Protein AF-A0A1Y3EHQ9-F1 (afdb_monomer_lite)

InterPro domains:
  IPR014756 Immunoglobulin E-set [SSF81296] (14-73)
  IPR017868 Filamin/ABP280 repeat-like [PS50194] (28-74)

Foldseek 3Di:
DPPPDFFAKDWDFDDDPNHTDPPPTDIDGGFAPVLKDKAQDDPDQDPVCPPPDGDIDIDRPRGTDDDDDDDDDD

Sequence (74 aa):
MLHDCISGKHYIDLRVHNQSVKSSPYSCDVGDPELVTVRNLPKQIKQSELGSPVTFTIDASTAGSGNLEIMIND

Secondary structure (DSSP, 8-state):
------SEEEEE--EETTEEPTTPSEEEEE--GGG-EEES--SS--GGGTTS----EEE-TTS-S---------

pLDDT: mean 90.61, std 10.98, range [40.97, 96.94]

Organism: NCBI:txid6335

Structure (mmCIF, N/CA/C/O backbone):
data_AF-A0A1Y3EHQ9-F1
#
_entry.id   AF-A0A1Y3EHQ9-F1
#
loop_
_atom_site.group_PDB
_atom_site.id
_atom_site.type_symbol
_atom_site.label_atom_id
_atom_site.label_alt_id
_atom_site.label_comp_id
_atom_site.label_asym_id
_atom_site.label_entity_id
_atom_site.label_seq_id
_atom_site.pdbx_PDB_ins_code
_atom_site.Cartn_x
_atom_site.Cartn_y
_atom_site.Cartn_z
_atom_site.occupancy
_atom_site.B_iso_or_equiv
_atom_site.auth_seq_id
_atom_site.auth_comp_id
_atom_site.auth_asym_id
_atom_site.auth_atom_id
_atom_site.pdbx_PDB_model_num
ATOM 1 N N . MET A 1 1 ? 2.199 -16.536 -19.837 1.00 43.06 1 MET A N 1
ATOM 2 C CA . MET A 1 1 ? 2.967 -16.384 -18.588 1.00 43.06 1 MET A CA 1
ATOM 3 C C . MET A 1 1 ? 2.716 -14.977 -18.078 1.00 43.06 1 MET A C 1
ATOM 5 O O . MET A 1 1 ? 3.463 -14.070 -18.413 1.00 43.06 1 MET A O 1
ATOM 9 N N . LEU A 1 2 ? 1.588 -14.773 -17.398 1.00 40.97 2 LEU A N 1
ATOM 10 C CA . LEU A 1 2 ? 1.409 -13.594 -16.557 1.00 40.97 2 LEU A CA 1
ATOM 11 C C . LEU A 1 2 ? 2.200 -13.917 -15.293 1.00 40.97 2 LEU A C 1
ATOM 13 O O . LEU A 1 2 ? 1.838 -14.850 -14.586 1.00 40.97 2 LEU A O 1
ATOM 17 N N . HIS A 1 3 ? 3.357 -13.286 -15.111 1.00 51.09 3 HIS A N 1
ATOM 18 C CA . HIS A 1 3 ? 4.042 -13.379 -13.831 1.00 51.09 3 HIS A CA 1
ATOM 19 C C . HIS A 1 3 ? 3.232 -12.548 -12.844 1.00 51.09 3 HIS A C 1
ATOM 21 O O . HIS A 1 3 ? 3.020 -11.362 -13.098 1.00 51.09 3 HIS A O 1
ATOM 27 N N . ASP A 1 4 ? 2.805 -13.169 -11.748 1.00 57.41 4 ASP A N 1
ATOM 28 C CA . ASP A 1 4 ? 2.437 -12.460 -10.528 1.00 57.41 4 ASP A CA 1
ATOM 29 C C . ASP A 1 4 ? 3.657 -11.614 -10.141 1.00 57.41 4 ASP A C 1
ATOM 31 O O . ASP A 1 4 ? 4.675 -12.125 -9.665 1.00 57.41 4 ASP A O 1
ATOM 35 N N . CYS A 1 5 ? 3.638 -10.335 -10.510 1.00 67.06 5 CYS A N 1
ATOM 36 C CA . CYS A 1 5 ? 4.765 -9.451 -10.281 1.00 67.06 5 CYS A CA 1
ATOM 37 C C . CYS A 1 5 ? 4.674 -8.996 -8.829 1.00 67.06 5 CYS A C 1
ATOM 39 O O . CYS A 1 5 ? 3.728 -8.314 -8.447 1.00 67.06 5 CYS A O 1
ATOM 41 N N . ILE A 1 6 ? 5.636 -9.434 -8.018 1.00 87.38 6 ILE A N 1
ATOM 42 C CA . ILE A 1 6 ? 5.746 -9.030 -6.618 1.00 87.38 6 ILE A CA 1
ATOM 43 C C . ILE A 1 6 ? 5.853 -7.503 -6.586 1.00 87.38 6 ILE A C 1
ATOM 45 O O . ILE A 1 6 ? 6.538 -6.907 -7.416 1.00 87.38 6 ILE A O 1
ATOM 49 N N . SER A 1 7 ? 5.179 -6.855 -5.645 1.00 91.94 7 SER A N 1
ATOM 50 C CA . SER A 1 7 ? 5.302 -5.411 -5.480 1.00 91.94 7 SER A CA 1
ATOM 51 C C . SER A 1 7 ? 6.722 -5.015 -5.035 1.00 91.94 7 SER A C 1
ATOM 53 O O . SER A 1 7 ? 7.452 -5.777 -4.396 1.00 91.94 7 SER A O 1
ATOM 55 N N . GLY A 1 8 ? 7.140 -3.800 -5.383 1.00 91.44 8 GLY A N 1
ATOM 56 C CA . GLY A 1 8 ? 8.448 -3.243 -5.047 1.00 91.44 8 GLY A CA 1
ATOM 57 C C . GLY A 1 8 ? 9.272 -2.824 -6.262 1.00 91.44 8 GLY A C 1
ATOM 58 O O . GLY A 1 8 ? 8.792 -2.756 -7.396 1.00 91.44 8 GLY A O 1
ATOM 59 N N . LYS A 1 9 ? 10.544 -2.507 -6.008 1.00 92.88 9 LYS A N 1
ATOM 60 C CA . LYS A 1 9 ? 11.445 -1.935 -7.010 1.00 92.88 9 LYS A CA 1
ATOM 61 C C . LYS A 1 9 ? 12.063 -3.010 -7.899 1.00 92.88 9 LYS A C 1
ATOM 63 O O . LYS A 1 9 ? 12.809 -3.866 -7.429 1.00 92.88 9 LYS A O 1
ATOM 68 N N . HIS A 1 10 ? 11.816 -2.892 -9.195 1.00 93.00 10 HIS A N 1
ATOM 69 C CA . HIS A 1 10 ? 12.327 -3.762 -10.246 1.00 93.00 10 HIS A CA 1
ATOM 70 C C . HIS A 1 10 ? 13.276 -3.003 -11.175 1.00 93.00 10 HIS A C 1
ATOM 72 O O . HIS A 1 10 ? 13.296 -1.770 -11.210 1.00 93.00 10 HIS A O 1
ATOM 78 N N . TYR A 1 11 ? 14.073 -3.754 -11.936 1.00 94.75 11 TYR A N 1
ATOM 79 C CA . TYR A 1 11 ? 15.031 -3.206 -12.891 1.00 94.75 11 TYR A CA 1
ATOM 80 C C . TYR A 1 11 ? 14.870 -3.866 -14.254 1.00 94.75 11 TYR A C 1
ATOM 82 O O . TYR A 1 11 ? 14.806 -5.089 -14.363 1.00 94.75 11 TYR A O 1
ATOM 90 N N . ILE A 1 12 ? 14.837 -3.042 -15.295 1.00 94.75 12 ILE A N 1
ATOM 91 C CA . ILE A 1 12 ? 14.725 -3.471 -16.685 1.00 94.75 12 ILE A CA 1
ATOM 92 C C . ILE A 1 12 ? 16.092 -3.263 -17.336 1.00 94.75 12 ILE A C 1
ATOM 94 O O . ILE A 1 12 ? 16.514 -2.122 -17.537 1.00 94.75 12 ILE A O 1
ATOM 98 N N . ASP A 1 13 ? 16.785 -4.361 -17.651 1.00 95.19 13 ASP A N 1
ATOM 99 C CA . ASP A 1 13 ? 18.039 -4.324 -18.409 1.00 95.19 13 ASP A CA 1
ATOM 100 C C . ASP A 1 13 ? 17.749 -4.412 -19.910 1.00 95.19 13 ASP A C 1
ATOM 102 O O . ASP A 1 13 ? 17.295 -5.436 -20.423 1.00 95.19 13 ASP A O 1
ATOM 106 N N . LEU A 1 14 ? 18.010 -3.316 -20.617 1.00 96.19 14 LEU A N 1
ATOM 107 C CA . LEU A 1 14 ? 17.847 -3.219 -22.059 1.00 96.19 14 LEU A CA 1
ATOM 108 C C . LEU A 1 14 ? 19.206 -3.343 -22.749 1.00 96.19 14 LEU A C 1
ATOM 110 O O . LEU A 1 14 ? 20.115 -2.540 -22.522 1.00 96.19 14 LEU A O 1
ATOM 114 N N . ARG A 1 15 ? 19.327 -4.339 -23.634 1.00 96.94 15 ARG A N 1
ATOM 115 C CA . ARG A 1 15 ? 20.543 -4.614 -24.408 1.00 96.94 15 ARG A CA 1
ATOM 116 C C . ARG A 1 15 ? 20.266 -4.686 -25.904 1.00 96.94 15 ARG A C 1
ATOM 118 O O . ARG A 1 15 ? 19.283 -5.284 -26.328 1.00 96.94 15 ARG A O 1
ATOM 125 N N . VAL A 1 16 ? 21.190 -4.157 -26.702 1.00 96.69 16 VAL A N 1
ATOM 126 C CA . VAL A 1 16 ? 21.236 -4.317 -28.164 1.00 96.69 16 VAL A CA 1
ATOM 127 C C . VAL A 1 16 ? 22.574 -4.953 -28.517 1.00 96.69 16 VAL A C 1
ATOM 129 O O . VAL A 1 16 ? 23.613 -4.487 -28.063 1.00 96.69 16 VAL A O 1
ATOM 132 N N . HIS A 1 17 ? 22.564 -6.055 -29.274 1.00 96.12 17 HIS A N 1
ATOM 133 C CA . HIS A 1 17 ? 23.769 -6.859 -29.544 1.00 96.12 17 HIS A CA 1
ATOM 134 C C . HIS A 1 17 ? 24.566 -7.211 -28.271 1.00 96.12 17 HIS A C 1
ATOM 136 O O . HIS A 1 17 ? 25.792 -7.144 -28.247 1.00 96.12 17 HIS A O 1
ATOM 142 N N . ASN A 1 18 ? 23.853 -7.566 -27.195 1.00 94.69 18 ASN A N 1
ATOM 143 C CA . ASN A 1 18 ? 24.421 -7.874 -25.878 1.00 94.69 18 ASN A CA 1
ATOM 144 C C . ASN A 1 18 ? 25.183 -6.711 -25.199 1.00 94.69 18 ASN A C 1
ATOM 146 O O . ASN A 1 18 ? 25.880 -6.929 -24.212 1.00 94.69 18 ASN A O 1
ATOM 150 N N . GLN A 1 19 ? 25.026 -5.478 -25.686 1.00 96.25 19 GLN A N 1
ATOM 151 C CA . GLN A 1 19 ? 25.531 -4.264 -25.046 1.00 96.25 19 GLN A CA 1
ATOM 152 C C . GLN A 1 19 ? 24.375 -3.515 -24.387 1.00 96.25 19 GLN A C 1
ATOM 154 O O . GLN A 1 19 ? 23.360 -3.259 -25.036 1.00 96.25 19 GLN A O 1
ATOM 159 N N . SER A 1 20 ? 24.516 -3.162 -23.107 1.00 96.62 20 SER A N 1
ATOM 160 C CA . SER A 1 20 ? 23.520 -2.345 -22.411 1.00 96.62 20 SER A CA 1
ATOM 161 C C . SER A 1 20 ? 23.394 -0.979 -23.078 1.00 96.62 20 SER A C 1
ATOM 163 O O . SER A 1 20 ? 24.392 -0.311 -23.361 1.00 96.62 20 SER A O 1
ATOM 165 N N . VAL A 1 21 ? 22.157 -0.564 -23.342 1.00 96.50 21 VAL A N 1
ATOM 166 C CA . VAL A 1 21 ? 21.890 0.767 -23.893 1.00 96.50 21 VAL A CA 1
ATOM 167 C C . VAL A 1 21 ? 22.146 1.838 -22.834 1.00 96.50 21 VAL A C 1
ATOM 169 O O . VAL A 1 21 ? 22.126 1.571 -21.629 1.00 96.50 21 VAL A O 1
ATOM 172 N N . LYS A 1 22 ? 22.377 3.077 -23.276 1.00 95.88 22 LYS A N 1
ATOM 173 C CA . LYS A 1 22 ? 22.568 4.217 -22.372 1.00 95.88 22 LYS A CA 1
ATOM 174 C C . LYS A 1 22 ? 21.390 4.326 -21.396 1.00 95.88 22 LYS A C 1
ATOM 176 O O . LYS A 1 22 ? 20.243 4.288 -21.823 1.00 95.88 22 LYS A O 1
ATOM 181 N N . SER A 1 23 ? 21.700 4.518 -20.113 1.00 94.44 23 SER A N 1
ATOM 182 C CA . SER A 1 23 ? 20.736 4.608 -19.004 1.00 94.44 23 SER A CA 1
ATOM 183 C C . SER A 1 23 ? 20.053 3.294 -18.598 1.00 94.44 23 SER A C 1
ATOM 185 O O . SER A 1 23 ? 19.246 3.320 -17.676 1.00 94.44 23 SER A O 1
ATOM 187 N N . SER A 1 24 ? 20.404 2.158 -19.213 1.00 95.31 24 SER A N 1
ATOM 188 C CA . SER A 1 24 ? 20.097 0.837 -18.653 1.00 95.31 24 SER A CA 1
ATOM 189 C C . SER A 1 24 ? 20.999 0.553 -17.437 1.00 95.31 24 SER A C 1
ATOM 191 O O . SER A 1 24 ? 22.192 0.873 -17.495 1.00 95.31 24 SER A O 1
ATOM 193 N N . PRO A 1 25 ? 20.482 -0.073 -16.363 1.00 95.88 25 PRO A N 1
ATOM 194 C CA . PRO A 1 25 ? 19.096 -0.505 -16.186 1.00 95.88 25 PRO A CA 1
ATOM 195 C C . PRO A 1 25 ? 18.156 0.633 -15.770 1.00 95.88 25 PRO A C 1
ATOM 197 O O . PRO A 1 25 ? 18.530 1.537 -15.024 1.00 95.88 25 PRO A O 1
ATOM 200 N N . TYR A 1 26 ? 16.899 0.527 -16.193 1.00 96.31 26 TYR A N 1
ATOM 201 C CA . TYR A 1 26 ? 15.826 1.437 -15.789 1.00 96.31 26 TYR A CA 1
ATOM 202 C C . TYR A 1 26 ? 15.117 0.885 -14.556 1.00 96.31 26 TYR A C 1
ATOM 204 O O . TYR A 1 26 ? 14.807 -0.305 -14.513 1.00 96.31 26 TYR A O 1
ATOM 212 N N . SER A 1 27 ? 14.837 1.729 -13.564 1.00 94.44 27 SER A N 1
ATOM 213 C CA . SER A 1 27 ? 14.014 1.331 -12.419 1.00 94.44 27 SER A CA 1
ATOM 214 C C . SER A 1 27 ? 12.526 1.389 -12.756 1.00 94.44 27 SER A C 1
ATOM 216 O O . SER A 1 27 ? 12.072 2.336 -13.396 1.00 94.44 27 SER A O 1
ATOM 218 N N . CYS A 1 28 ? 11.772 0.415 -12.264 1.00 91.50 28 CYS A N 1
ATOM 219 C CA . CYS A 1 28 ? 10.320 0.350 -12.341 1.00 91.50 28 CYS A CA 1
ATOM 220 C C . CYS A 1 28 ? 9.786 -0.012 -10.954 1.00 91.50 28 CYS A C 1
ATOM 222 O O . CYS A 1 28 ? 10.114 -1.076 -10.433 1.00 91.50 28 CYS A O 1
ATOM 224 N N . ASP A 1 29 ? 9.002 0.872 -10.345 1.00 92.75 29 ASP A N 1
ATOM 225 C CA . ASP A 1 29 ? 8.322 0.570 -9.088 1.00 92.75 29 ASP A CA 1
ATOM 226 C C . ASP A 1 29 ? 6.972 -0.080 -9.406 1.00 92.75 29 ASP A C 1
ATOM 228 O O . ASP A 1 29 ? 6.144 0.492 -10.117 1.00 92.75 29 ASP A O 1
ATOM 232 N N . VAL A 1 30 ? 6.781 -1.304 -8.921 1.00 92.81 30 VAL A N 1
ATOM 233 C CA . VAL A 1 30 ? 5.578 -2.108 -9.147 1.00 92.81 30 VAL A CA 1
ATOM 234 C C . VAL A 1 30 ? 4.731 -2.076 -7.881 1.00 92.81 30 VAL A C 1
ATOM 236 O O . VAL A 1 30 ? 5.243 -2.301 -6.784 1.00 92.81 30 VAL A O 1
ATOM 239 N N . GLY A 1 31 ? 3.441 -1.788 -8.026 1.00 91.94 31 GLY A N 1
ATOM 240 C CA . GLY A 1 31 ? 2.477 -1.810 -6.932 1.00 91.94 31 GLY A CA 1
ATOM 241 C C . GLY A 1 31 ? 1.362 -2.820 -7.184 1.00 91.94 31 GLY A C 1
ATOM 242 O O . GLY A 1 31 ? 1.029 -3.099 -8.334 1.00 91.94 31 GLY A O 1
ATOM 243 N N . ASP A 1 32 ? 0.782 -3.323 -6.102 1.00 93.31 32 ASP A N 1
ATOM 244 C CA . ASP A 1 32 ? -0.400 -4.180 -6.088 1.00 93.31 32 ASP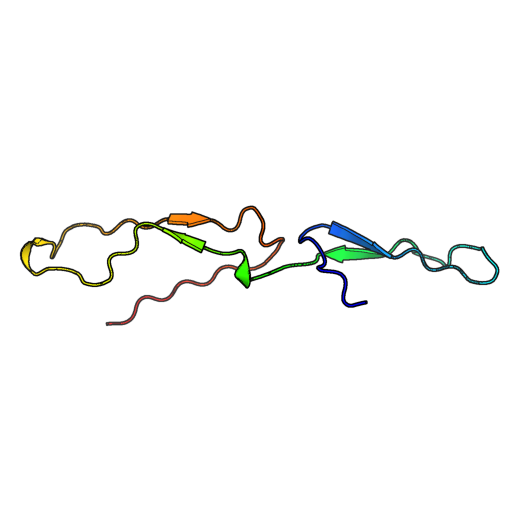 A CA 1
ATOM 245 C C . ASP A 1 32 ? -1.394 -3.656 -5.030 1.00 93.31 32 ASP A C 1
ATOM 247 O O . ASP A 1 32 ? -1.239 -3.923 -3.832 1.00 93.31 32 ASP A O 1
ATOM 251 N N . PRO A 1 33 ? -2.403 -2.868 -5.446 1.00 92.12 33 PRO A N 1
ATOM 252 C CA . PRO A 1 33 ? -3.404 -2.314 -4.539 1.00 92.12 33 PRO A CA 1
ATOM 253 C C . PRO A 1 33 ? -4.264 -3.367 -3.831 1.00 92.12 33 PRO A C 1
ATOM 255 O O . PRO A 1 33 ? -4.813 -3.065 -2.771 1.00 92.12 33 PRO A O 1
ATOM 258 N N . GLU A 1 34 ? -4.391 -4.584 -4.371 1.00 92.75 34 GLU A N 1
ATOM 259 C CA . GLU A 1 34 ? -5.193 -5.648 -3.747 1.00 92.75 34 GLU A CA 1
ATOM 260 C C . GLU A 1 34 ? -4.542 -6.178 -2.461 1.00 92.75 34 GLU A C 1
ATOM 262 O O . GLU A 1 34 ? -5.225 -6.729 -1.595 1.00 92.75 34 GLU A O 1
ATOM 267 N N . LEU A 1 35 ? -3.237 -5.948 -2.285 1.00 92.69 35 LEU A N 1
ATOM 268 C CA . LEU A 1 35 ? -2.499 -6.288 -1.066 1.00 92.69 35 LEU A CA 1
ATOM 269 C C . LEU A 1 35 ? -2.675 -5.257 0.062 1.00 92.69 35 LEU A C 1
ATOM 271 O O . LEU A 1 35 ? -2.201 -5.485 1.179 1.00 92.69 35 LEU A O 1
ATOM 275 N N . VAL A 1 36 ? -3.368 -4.137 -0.183 1.00 95.50 36 VAL A N 1
ATOM 276 C CA . VAL A 1 36 ? -3.753 -3.190 0.873 1.00 95.50 36 VAL A CA 1
ATOM 277 C C . VAL A 1 36 ? -4.954 -3.744 1.632 1.00 95.50 36 VAL A C 1
ATOM 279 O O . VAL A 1 36 ? -6.024 -3.962 1.068 1.00 95.50 36 VAL A O 1
ATOM 282 N N . THR A 1 37 ? -4.814 -3.924 2.944 1.00 95.50 37 THR A N 1
ATOM 283 C CA . THR A 1 37 ? -5.891 -4.464 3.786 1.00 95.50 37 THR A CA 1
ATOM 284 C C . THR A 1 37 ? -6.279 -3.509 4.905 1.00 95.50 37 THR A C 1
ATOM 286 O O . THR A 1 37 ? -5.438 -2.836 5.499 1.00 95.50 37 THR A O 1
ATOM 289 N N . VAL A 1 38 ? -7.575 -3.471 5.224 1.00 96.06 38 VAL A N 1
ATOM 290 C CA . VAL A 1 38 ? -8.117 -2.693 6.344 1.00 96.06 38 VAL A CA 1
ATOM 291 C C . VAL A 1 38 ? -8.568 -3.649 7.442 1.00 96.06 38 VAL A C 1
ATOM 293 O O . VAL A 1 38 ? -9.325 -4.588 7.197 1.00 96.06 38 VAL A O 1
ATOM 296 N N . ARG A 1 39 ? -8.110 -3.412 8.671 1.00 96.06 39 ARG A N 1
ATOM 297 C CA . ARG A 1 39 ? -8.448 -4.199 9.863 1.00 96.06 39 ARG A CA 1
ATOM 298 C C . ARG A 1 39 ? -9.144 -3.325 10.894 1.00 96.06 39 ARG A C 1
ATOM 300 O O . ARG A 1 39 ? -8.901 -2.124 10.971 1.00 96.06 39 ARG A O 1
ATOM 307 N N . ASN A 1 40 ? -9.979 -3.955 11.717 1.00 94.88 40 ASN A N 1
ATOM 308 C CA . ASN A 1 40 ? -10.692 -3.318 12.829 1.00 94.88 40 ASN A CA 1
ATOM 309 C C . ASN A 1 40 ? -11.624 -2.162 12.426 1.00 94.88 40 ASN A C 1
ATOM 311 O O . ASN A 1 40 ? -12.027 -1.387 13.285 1.00 94.88 40 ASN A O 1
ATOM 315 N N . LEU A 1 41 ? -11.999 -2.049 11.148 1.00 94.31 41 LEU A N 1
ATOM 316 C CA . LEU A 1 41 ? -13.020 -1.098 10.722 1.00 94.31 41 LEU A CA 1
ATOM 317 C C . LEU A 1 41 ? -14.406 -1.653 11.095 1.00 94.31 41 LEU A C 1
ATOM 319 O O . LEU A 1 41 ? -14.799 -2.702 10.566 1.00 94.31 41 LEU A O 1
ATOM 323 N N . PRO A 1 42 ? -15.153 -1.007 12.006 1.00 92.19 42 PRO A N 1
ATOM 324 C CA . PRO A 1 42 ? -16.495 -1.453 12.342 1.00 92.19 42 PRO A CA 1
ATOM 325 C C . PRO A 1 42 ? -17.420 -1.300 11.132 1.00 92.1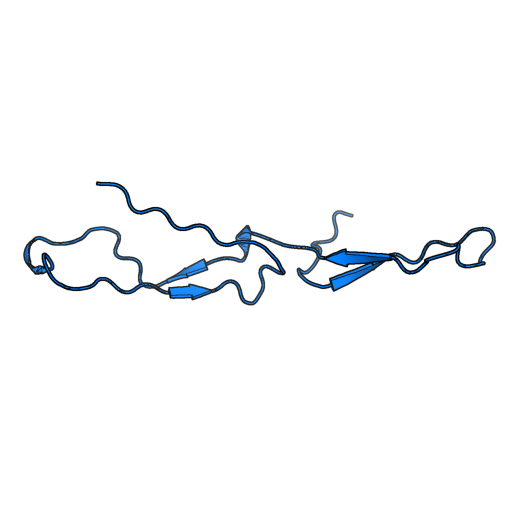9 42 PRO A C 1
ATOM 327 O O . PRO A 1 42 ? -17.433 -0.273 10.461 1.00 92.19 42 PRO A O 1
ATOM 330 N N . LYS A 1 43 ? -18.235 -2.327 10.868 1.00 90.69 43 LYS A N 1
ATOM 331 C CA . LYS A 1 43 ? -19.231 -2.291 9.781 1.00 90.69 43 LYS A CA 1
ATOM 332 C C . LYS A 1 43 ? -20.383 -1.325 10.068 1.00 90.69 43 LYS A C 1
ATOM 334 O O . LYS A 1 43 ? -21.055 -0.886 9.144 1.00 90.69 43 LYS A O 1
ATOM 339 N N . GLN A 1 44 ? -20.647 -1.073 11.348 1.00 90.88 44 GLN A N 1
ATOM 340 C CA . GLN A 1 44 ? -21.710 -0.210 11.848 1.00 90.88 44 GLN A CA 1
ATOM 341 C C . GLN A 1 44 ? -21.251 0.412 13.163 1.00 90.88 44 GLN A C 1
ATOM 343 O O . GLN A 1 44 ? -20.621 -0.271 13.970 1.00 90.88 44 GLN A O 1
ATOM 348 N N . ILE A 1 45 ? -21.607 1.675 13.381 1.00 90.75 45 ILE A N 1
ATOM 349 C CA . ILE A 1 45 ? -21.416 2.364 14.658 1.00 90.75 45 ILE A CA 1
ATOM 350 C C . ILE A 1 45 ? -22.726 2.282 15.433 1.00 90.75 45 ILE A C 1
ATOM 352 O O . ILE A 1 45 ? -23.782 2.663 14.922 1.00 90.75 45 ILE A O 1
ATOM 356 N N . LYS A 1 46 ? -22.686 1.753 16.655 1.00 93.00 46 LYS A N 1
ATOM 357 C CA . LYS A 1 46 ? -23.878 1.653 17.503 1.00 93.00 46 LYS A CA 1
ATOM 358 C C . LYS A 1 46 ? -24.158 2.984 18.183 1.00 93.00 46 LYS A C 1
ATOM 360 O O . LYS A 1 46 ? -23.261 3.775 18.451 1.00 93.00 46 LYS A O 1
ATOM 365 N N . GLN A 1 47 ? -25.411 3.186 18.581 1.00 93.75 47 GLN A N 1
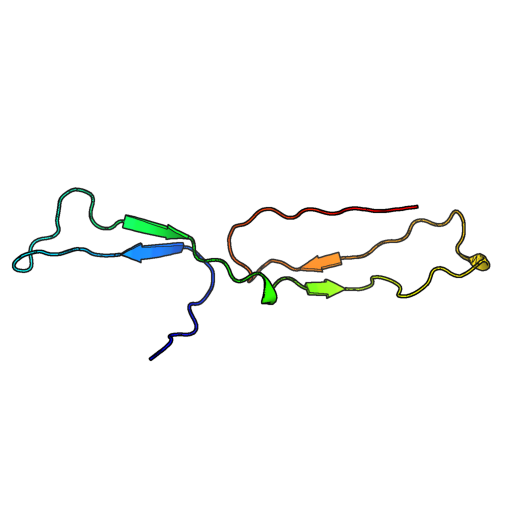ATOM 366 C CA . GLN A 1 47 ? -25.809 4.399 19.294 1.00 93.75 47 GLN A CA 1
ATOM 367 C C . GLN A 1 47 ? -25.059 4.594 20.624 1.00 93.75 47 GLN A C 1
ATOM 369 O O . GLN A 1 47 ? -24.775 5.723 21.010 1.00 93.75 47 GLN A O 1
ATOM 374 N N . SER A 1 48 ? -24.681 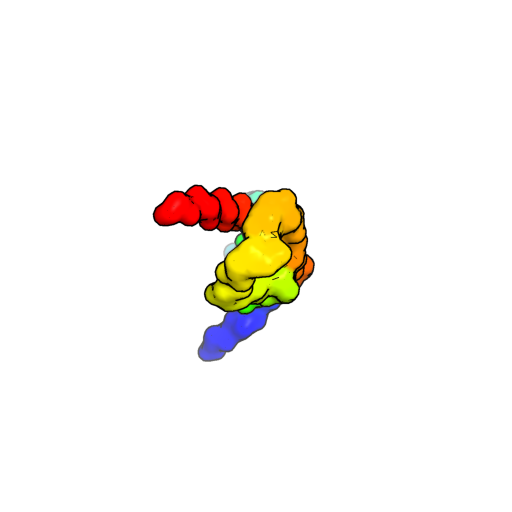3.500 21.293 1.00 93.50 48 SER A N 1
ATOM 375 C CA . SER A 1 48 ? -23.854 3.523 22.506 1.00 93.50 48 SER A CA 1
ATOM 376 C C . SER A 1 48 ? -22.404 3.963 22.271 1.00 93.50 48 SER A C 1
ATOM 378 O O . SER A 1 48 ? -21.703 4.243 23.234 1.00 93.50 48 SER A O 1
ATOM 380 N N . GLU A 1 49 ? -21.941 3.976 21.020 1.00 91.94 49 GLU A N 1
ATOM 381 C CA . GLU A 1 49 ? -20.563 4.308 20.626 1.00 91.94 49 GLU A CA 1
ATOM 382 C C . GLU A 1 49 ? -20.461 5.735 20.061 1.00 91.94 49 GLU A C 1
ATOM 384 O O . GLU A 1 49 ? -19.369 6.204 19.742 1.00 91.94 49 GLU A O 1
ATOM 389 N N . LEU A 1 50 ? -21.584 6.457 19.964 1.00 94.06 50 LEU A N 1
ATOM 390 C CA . LEU A 1 50 ? -21.591 7.849 19.524 1.00 94.06 50 LEU A CA 1
ATOM 391 C C . LEU A 1 50 ? -20.742 8.721 20.455 1.00 94.06 50 LEU A C 1
ATOM 393 O O . LEU A 1 50 ? -20.808 8.613 21.679 1.00 94.06 50 LEU A O 1
ATOM 397 N N . GLY A 1 51 ? -19.934 9.594 19.853 1.00 93.25 51 GLY A N 1
ATOM 398 C CA . GLY A 1 51 ? -18.982 10.445 20.569 1.00 93.25 51 GLY A CA 1
ATOM 399 C C . GLY A 1 51 ? -17.696 9.734 21.004 1.00 93.25 51 GLY A C 1
ATOM 400 O O . GLY A 1 51 ? -16.790 10.400 21.502 1.00 93.25 51 GLY A O 1
ATOM 401 N N . SER A 1 52 ? -17.577 8.419 20.793 1.00 94.62 52 SER A N 1
ATOM 402 C CA . SER A 1 52 ? -16.328 7.685 21.021 1.00 94.62 52 SER A CA 1
ATOM 403 C C . SER A 1 52 ? -15.472 7.653 19.744 1.00 94.62 52 SER A C 1
ATOM 405 O O . SER A 1 52 ? -16.020 7.470 18.655 1.00 94.62 52 SER A O 1
ATOM 407 N N . PRO A 1 53 ? -14.135 7.803 19.834 1.00 93.25 53 PRO A N 1
ATOM 408 C CA . PRO A 1 53 ? -13.253 7.647 18.682 1.00 93.25 53 PRO A CA 1
ATOM 409 C C . PRO A 1 53 ? -13.302 6.229 18.111 1.00 93.25 53 PRO A C 1
ATOM 411 O O . PRO A 1 53 ? -13.281 5.247 18.854 1.00 93.25 53 PRO A O 1
ATOM 414 N N . VAL A 1 54 ? -13.293 6.132 16.784 1.00 93.12 54 VAL A N 1
ATOM 415 C CA . VAL A 1 54 ? -13.177 4.864 16.063 1.00 93.12 54 VAL A CA 1
ATOM 416 C C . VAL A 1 54 ? -11.763 4.748 15.510 1.00 93.12 54 VAL A C 1
ATOM 418 O O . VAL A 1 54 ? -11.304 5.625 14.783 1.00 93.12 54 VAL A O 1
ATOM 421 N N . THR A 1 55 ? -11.093 3.643 15.827 1.00 94.06 55 THR A N 1
ATOM 422 C CA . THR A 1 55 ? -9.742 3.347 15.341 1.00 94.06 55 THR A CA 1
ATOM 423 C C . THR A 1 55 ? -9.778 2.128 14.435 1.00 94.06 55 THR A C 1
ATOM 425 O O . THR A 1 55 ? -10.273 1.075 14.826 1.00 94.06 55 THR A O 1
ATOM 428 N N . PHE A 1 56 ? -9.190 2.254 13.250 1.00 95.62 56 PHE A N 1
ATOM 429 C CA . PHE A 1 56 ? -8.940 1.150 12.330 1.00 95.62 56 PHE A CA 1
ATOM 430 C C . PHE A 1 56 ? -7.479 1.176 11.879 1.00 95.62 56 PHE A C 1
ATOM 432 O O . PHE A 1 56 ? -6.751 2.143 12.111 1.00 95.62 56 PHE A O 1
ATOM 439 N N . THR A 1 57 ? -7.028 0.091 11.264 1.00 96.19 57 THR A N 1
ATOM 440 C CA . THR A 1 57 ? -5.640 -0.064 10.824 1.00 96.19 57 THR A CA 1
ATOM 441 C C . THR A 1 57 ? -5.607 -0.378 9.341 1.00 96.19 57 THR A C 1
ATOM 443 O O . THR A 1 57 ? -6.388 -1.202 8.872 1.00 96.19 57 THR A O 1
ATOM 446 N N . ILE A 1 58 ? -4.686 0.254 8.621 1.00 96.12 58 ILE A N 1
ATOM 447 C CA . ILE A 1 58 ? -4.389 -0.052 7.223 1.00 96.12 58 ILE A CA 1
ATOM 448 C C . ILE A 1 58 ? -3.024 -0.739 7.180 1.00 96.12 58 ILE A C 1
ATOM 450 O O . ILE A 1 58 ? -2.056 -0.226 7.740 1.00 96.12 58 ILE A O 1
ATOM 454 N N . ASP A 1 59 ? -2.951 -1.891 6.524 1.00 95.38 59 ASP A N 1
ATOM 455 C CA . ASP A 1 59 ? -1.712 -2.611 6.235 1.00 95.38 59 ASP A CA 1
ATOM 456 C C . ASP A 1 59 ? -1.479 -2.591 4.721 1.00 95.38 59 ASP A C 1
ATOM 458 O O . ASP A 1 59 ? -2.211 -3.229 3.968 1.00 95.38 59 ASP A O 1
ATOM 462 N N . ALA A 1 60 ? -0.480 -1.816 4.293 1.00 94.38 60 ALA A N 1
ATOM 463 C CA . ALA A 1 60 ? -0.037 -1.682 2.902 1.00 94.38 60 ALA A CA 1
ATOM 464 C C . ALA A 1 60 ? 1.425 -2.131 2.727 1.00 94.38 60 ALA A C 1
ATOM 466 O O . ALA A 1 60 ? 2.070 -1.813 1.729 1.00 94.38 60 ALA A O 1
ATOM 467 N N . SER A 1 61 ? 1.972 -2.849 3.713 1.00 91.88 61 SER A N 1
ATOM 468 C CA . SER A 1 61 ? 3.400 -3.186 3.786 1.00 91.88 61 SER A CA 1
ATOM 469 C C . SER A 1 61 ? 3.913 -3.995 2.588 1.00 91.88 61 SER A C 1
ATOM 471 O O . SER A 1 61 ? 5.101 -3.949 2.280 1.00 91.88 61 SER A O 1
ATOM 473 N N . THR A 1 62 ? 3.015 -4.699 1.896 1.00 92.00 62 THR A N 1
ATOM 474 C CA . THR A 1 62 ? 3.308 -5.542 0.731 1.00 92.00 62 THR A CA 1
ATOM 475 C C . THR A 1 62 ? 2.646 -5.048 -0.553 1.00 92.00 62 THR A C 1
ATOM 477 O O . THR A 1 62 ? 2.726 -5.729 -1.564 1.00 92.00 62 THR A O 1
ATOM 480 N N . ALA A 1 63 ? 2.035 -3.863 -0.566 1.00 93.62 63 ALA A N 1
ATOM 481 C CA . ALA A 1 63 ? 1.378 -3.319 -1.758 1.00 93.62 63 ALA A CA 1
ATOM 482 C C . ALA A 1 63 ? 2.339 -2.578 -2.703 1.00 93.62 63 ALA A C 1
ATOM 484 O O . ALA A 1 63 ? 1.968 -2.227 -3.818 1.00 93.62 63 ALA A O 1
ATOM 485 N N . GLY A 1 64 ? 3.584 -2.339 -2.285 1.00 92.19 64 GLY A N 1
ATOM 486 C CA . GLY A 1 64 ? 4.520 -1.488 -3.019 1.00 92.19 64 GLY A CA 1
ATOM 487 C C . GLY A 1 64 ? 4.247 0.002 -2.805 1.00 92.19 64 GLY A C 1
ATOM 488 O O . GLY A 1 64 ? 3.453 0.400 -1.953 1.00 92.19 64 GLY A O 1
ATOM 489 N N . SER A 1 65 ? 4.960 0.851 -3.542 1.00 90.81 65 SER A N 1
ATOM 490 C CA . SER A 1 65 ? 4.821 2.303 -3.419 1.00 90.81 65 SER A CA 1
ATOM 491 C C . SER A 1 65 ? 3.532 2.798 -4.070 1.00 90.81 65 SER A C 1
ATOM 493 O O . SER A 1 65 ? 3.254 2.475 -5.223 1.00 90.81 65 SER A O 1
ATOM 495 N N . GLY A 1 66 ? 2.800 3.658 -3.371 1.00 89.81 66 GLY A N 1
ATOM 496 C CA . GLY A 1 66 ? 1.5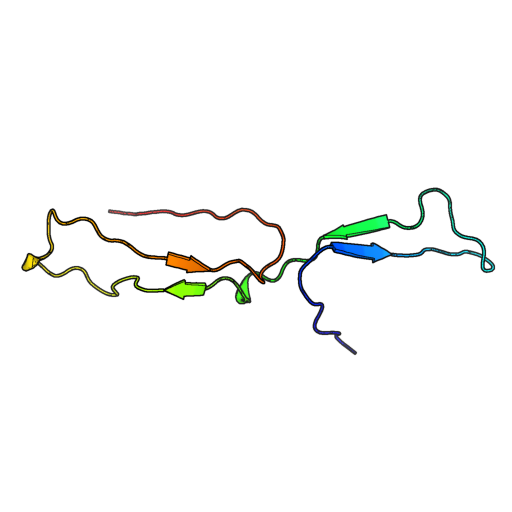97 4.307 -3.876 1.00 89.81 66 GLY A CA 1
ATOM 497 C C . GLY A 1 66 ? 1.064 5.323 -2.873 1.00 89.81 66 GLY A C 1
ATOM 498 O O . GLY A 1 66 ? 1.570 5.430 -1.754 1.00 89.81 66 GLY A O 1
ATOM 499 N N . ASN A 1 67 ? 0.038 6.067 -3.276 1.00 91.75 67 ASN A N 1
ATOM 500 C CA . ASN A 1 67 ? -0.650 7.004 -2.394 1.00 91.75 67 ASN A CA 1
ATOM 501 C C . ASN A 1 67 ? -1.866 6.323 -1.758 1.00 91.75 67 ASN A C 1
ATOM 503 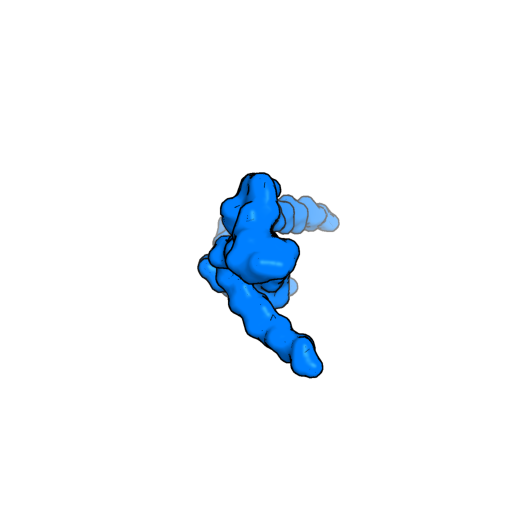O O . ASN A 1 67 ? -2.579 5.576 -2.427 1.00 91.75 67 ASN A O 1
ATOM 507 N N . LEU A 1 68 ? -2.110 6.608 -0.479 1.00 91.56 68 LEU A N 1
ATOM 508 C CA . LEU A 1 68 ? -3.328 6.209 0.223 1.00 91.56 68 LEU A CA 1
ATOM 509 C C . LEU A 1 68 ? -4.240 7.426 0.375 1.00 91.56 68 LEU A C 1
ATOM 511 O O . LEU A 1 68 ? -3.807 8.463 0.875 1.00 91.56 68 LEU A O 1
ATOM 515 N N . GLU A 1 69 ? -5.503 7.276 -0.012 1.00 93.44 69 GLU A N 1
ATOM 516 C CA . GLU A 1 69 ? -6.543 8.293 0.152 1.00 93.44 69 GLU A CA 1
ATOM 517 C C . GLU A 1 69 ? -7.665 7.743 1.039 1.00 93.44 69 GLU A C 1
ATOM 519 O O . GLU A 1 69 ? -8.096 6.601 0.883 1.00 93.44 69 GLU A O 1
ATOM 524 N N . ILE A 1 70 ? -8.123 8.552 1.996 1.00 91.50 70 ILE A N 1
ATOM 525 C CA . ILE A 1 70 ? -9.181 8.193 2.946 1.00 91.50 70 ILE A CA 1
ATOM 526 C C . ILE A 1 70 ? -10.230 9.297 2.914 1.00 91.50 70 ILE A C 1
ATOM 528 O O . ILE A 1 70 ? -9.898 10.476 3.024 1.00 91.50 70 ILE A O 1
ATOM 532 N N . MET A 1 71 ? -11.497 8.908 2.804 1.00 93.12 71 MET A N 1
ATOM 533 C CA . MET A 1 71 ? -12.634 9.820 2.797 1.00 93.12 71 MET A CA 1
ATOM 534 C C . MET A 1 71 ? -13.680 9.333 3.797 1.00 93.12 71 MET A C 1
ATOM 536 O O . MET A 1 71 ? -14.017 8.149 3.824 1.00 93.12 71 MET A O 1
ATOM 540 N N . ILE A 1 72 ? -14.181 10.254 4.617 1.00 90.75 72 ILE A N 1
ATOM 541 C CA . ILE A 1 72 ? -15.314 10.037 5.516 1.00 90.75 72 ILE A CA 1
ATOM 542 C C . ILE A 1 72 ? -16.436 10.929 5.000 1.00 90.75 72 ILE A C 1
ATOM 544 O O . ILE A 1 72 ? -16.214 12.117 4.777 1.00 90.75 72 ILE A O 1
ATOM 548 N N . ASN A 1 73 ? -17.606 10.338 4.791 1.00 88.94 73 ASN A N 1
ATOM 549 C CA . ASN A 1 73 ? -18.804 11.042 4.353 1.00 88.94 73 ASN A CA 1
ATOM 550 C C . ASN A 1 73 ? -19.833 11.042 5.489 1.00 88.94 73 ASN A C 1
ATOM 552 O O . ASN A 1 73 ? -19.843 10.100 6.288 1.00 88.94 73 ASN A O 1
ATOM 556 N N . ASP A 1 74 ? -20.666 12.083 5.524 1.00 81.31 74 ASP A N 1
ATOM 557 C CA . ASP A 1 74 ? -21.803 12.218 6.444 1.00 81.31 74 ASP A CA 1
ATOM 558 C C . ASP A 1 74 ? -22.971 11.279 6.087 1.00 81.31 74 ASP A C 1
ATOM 560 O O . ASP A 1 74 ? -23.197 11.029 4.875 1.00 81.31 74 ASP A O 1
#

Radius of gyration: 20.8 Å; chains: 1; bounding box: 51×29×52 Å